Protein AF-A0A6A4D0R3-F1 (afdb_monomer_lite)

Sequence (69 aa):
MLVAHPCAKLVESKCSGYEKDKLRRIFSKCSKARLLHYFALSEGQTAVKYEATSLEDSFAWCGWHNDHG

Structure (mmCIF, N/CA/C/O backbone):
data_AF-A0A6A4D0R3-F1
#
_entry.id   AF-A0A6A4D0R3-F1
#
loop_
_atom_site.group_PDB
_atom_site.id
_atom_site.type_symbol
_atom_site.label_atom_id
_atom_site.label_alt_id
_atom_site.label_comp_id
_atom_site.label_asym_id
_atom_site.label_entity_id
_atom_site.label_seq_id
_atom_site.pdbx_PDB_ins_code
_atom_site.Cartn_x
_atom_site.Cartn_y
_atom_site.Cartn_z
_atom_site.occupancy
_atom_site.B_iso_or_equiv
_atom_site.auth_seq_id
_atom_site.auth_comp_id
_atom_site.auth_asym_id
_atom_site.auth_atom_id
_atom_site.pdbx_PDB_model_num
ATOM 1 N N . MET A 1 1 ? -10.318 -4.927 9.293 1.00 57.50 1 MET A N 1
ATOM 2 C CA . MET A 1 1 ? -10.670 -5.105 10.728 1.00 57.50 1 MET A CA 1
ATOM 3 C C . MET A 1 1 ? -9.919 -6.249 11.428 1.00 57.50 1 MET A C 1
ATOM 5 O O . MET A 1 1 ? -9.776 -6.185 12.641 1.00 57.50 1 MET A O 1
ATOM 9 N N . LEU A 1 2 ? -9.416 -7.264 10.705 1.00 69.50 2 LEU A N 1
ATOM 10 C CA . LEU A 1 2 ? -8.752 -8.442 11.297 1.00 69.50 2 LEU A CA 1
ATOM 11 C C . LEU A 1 2 ? -7.450 -8.134 12.062 1.00 69.50 2 LEU A C 1
ATOM 13 O O . LEU A 1 2 ? -7.147 -8.821 13.028 1.00 69.50 2 LEU A O 1
ATOM 17 N N . VAL A 1 3 ? -6.714 -7.084 11.680 1.00 79.19 3 VAL A N 1
ATOM 18 C CA . VAL A 1 3 ? -5.418 -6.735 12.300 1.00 79.19 3 VAL A CA 1
ATOM 19 C C . VAL A 1 3 ? -5.572 -5.802 13.510 1.00 79.19 3 VAL A C 1
ATOM 21 O O . VAL A 1 3 ? -4.823 -5.901 14.477 1.00 79.19 3 VAL A O 1
ATOM 24 N N . ALA A 1 4 ? -6.591 -4.937 13.516 1.00 82.06 4 ALA A N 1
ATOM 25 C CA . ALA A 1 4 ? -6.738 -3.898 14.538 1.00 82.06 4 ALA A CA 1
ATOM 26 C C . ALA A 1 4 ? -6.969 -4.457 15.956 1.00 82.06 4 ALA A C 1
ATOM 28 O O . ALA A 1 4 ? -6.451 -3.902 16.921 1.00 82.06 4 ALA A O 1
ATOM 29 N N . HIS A 1 5 ? -7.717 -5.558 16.093 1.00 84.06 5 HIS A N 1
ATOM 30 C CA . HIS A 1 5 ? -8.018 -6.150 17.402 1.00 84.06 5 HIS A CA 1
ATOM 31 C C . HIS A 1 5 ? -6.809 -6.866 18.046 1.00 84.06 5 HIS A C 1
ATOM 33 O O . HIS A 1 5 ? -6.519 -6.588 19.211 1.00 84.06 5 HIS A O 1
ATOM 39 N N . PRO A 1 6 ? -6.049 -7.723 17.330 1.00 87.94 6 PRO A N 1
ATOM 40 C CA . PRO A 1 6 ? -4.775 -8.240 17.834 1.00 87.94 6 PRO A CA 1
ATOM 41 C C . PRO A 1 6 ? -3.773 -7.138 18.203 1.00 87.94 6 PRO A C 1
ATOM 43 O O . PRO A 1 6 ? -3.146 -7.217 19.258 1.00 87.94 6 PRO A O 1
ATOM 46 N N . CYS A 1 7 ? -3.664 -6.081 17.387 1.00 88.69 7 CYS A N 1
ATOM 47 C CA . CYS A 1 7 ? -2.802 -4.939 17.697 1.00 88.69 7 CYS A CA 1
ATOM 48 C C . CYS A 1 7 ? -3.244 -4.212 18.973 1.00 88.69 7 CYS A C 1
ATOM 50 O O . CYS A 1 7 ? -2.401 -3.909 19.812 1.00 88.69 7 CYS A O 1
ATOM 52 N N . ALA A 1 8 ? -4.549 -3.978 19.160 1.00 89.19 8 ALA A N 1
ATOM 53 C CA . ALA A 1 8 ? -5.073 -3.370 20.383 1.00 89.19 8 ALA A CA 1
ATOM 54 C C . ALA A 1 8 ? -4.686 -4.184 21.629 1.00 89.19 8 ALA A C 1
ATOM 56 O O . ALA A 1 8 ? -4.120 -3.629 22.568 1.00 89.19 8 ALA A O 1
ATOM 57 N N . LYS A 1 9 ? -4.886 -5.509 21.595 1.00 90.94 9 LYS A N 1
ATOM 58 C CA . LYS A 1 9 ? -4.499 -6.417 22.688 1.00 90.94 9 LYS A CA 1
ATOM 59 C C . LYS A 1 9 ? -3.003 -6.389 22.991 1.00 90.94 9 LYS A C 1
ATOM 61 O O . LYS A 1 9 ? -2.611 -6.420 24.156 1.00 90.94 9 LYS A O 1
ATOM 66 N N . LEU A 1 10 ? -2.162 -6.333 21.958 1.00 92.81 10 LEU A N 1
ATOM 67 C CA . LEU A 1 10 ? -0.718 -6.239 22.150 1.00 92.81 10 LEU A CA 1
ATOM 68 C C . LEU A 1 10 ? -0.350 -4.948 22.888 1.00 92.81 10 LEU A C 1
ATOM 70 O O . LEU A 1 10 ? 0.401 -5.006 23.859 1.00 92.81 10 LEU A O 1
ATOM 74 N N . VAL A 1 11 ? -0.904 -3.806 22.476 1.00 92.12 11 VAL A N 1
ATOM 75 C CA . VAL A 1 11 ? -0.608 -2.513 23.113 1.00 92.12 11 VAL A CA 1
ATOM 76 C C . VAL A 1 11 ? -1.136 -2.470 24.549 1.00 92.12 11 VAL A C 1
ATOM 78 O O . VAL A 1 11 ? -0.395 -2.061 25.441 1.00 92.12 11 VAL A O 1
ATOM 81 N N . GLU A 1 12 ? -2.347 -2.977 24.803 1.00 92.94 12 GLU A N 1
ATOM 82 C CA . GLU A 1 12 ? -2.900 -3.139 26.160 1.00 92.94 12 GLU A CA 1
ATOM 83 C C . GLU A 1 12 ? -1.960 -3.934 27.078 1.00 92.94 12 GLU A C 1
ATOM 85 O O . GLU A 1 12 ? -1.764 -3.566 28.232 1.00 92.94 12 GLU A O 1
ATOM 90 N N . SER A 1 13 ? -1.323 -4.995 26.566 1.00 93.75 13 SER A N 1
ATOM 91 C CA . SER A 1 13 ? -0.398 -5.818 27.363 1.00 93.75 13 SER A CA 1
ATOM 92 C C . SER A 1 13 ? 0.923 -5.124 27.713 1.00 93.75 13 SER A C 1
ATOM 94 O O . SER A 1 13 ? 1.650 -5.589 28.591 1.00 93.75 13 SER A O 1
ATOM 96 N N . LYS A 1 14 ? 1.270 -4.042 27.004 1.00 95.25 14 LYS A N 1
ATOM 97 C CA . LYS A 1 14 ? 2.552 -3.336 27.146 1.00 95.25 14 LYS A CA 1
ATOM 98 C C . LYS A 1 14 ? 2.413 -1.945 27.756 1.00 95.25 14 LYS A C 1
ATOM 100 O O . LYS A 1 14 ? 3.399 -1.413 28.252 1.00 95.25 14 LYS A O 1
ATOM 105 N N . CYS A 1 15 ? 1.221 -1.355 27.724 1.00 92.94 15 CYS A N 1
ATOM 106 C CA . CYS A 1 15 ? 0.976 0.007 28.172 1.00 92.94 15 CYS A CA 1
ATOM 107 C C . CYS A 1 15 ? -0.243 0.047 29.101 1.00 92.94 15 CYS A C 1
ATOM 109 O O . CYS A 1 15 ? -1.385 0.008 28.650 1.00 92.94 15 CYS A O 1
ATOM 111 N N . SER A 1 16 ? 0.001 0.165 30.408 1.00 90.06 16 SER A N 1
ATOM 112 C CA . SER A 1 16 ? -1.042 0.173 31.445 1.00 90.06 16 SER A CA 1
ATOM 113 C C . SER A 1 16 ? -2.011 1.360 31.355 1.00 90.06 16 SER A C 1
ATOM 115 O O . SER A 1 16 ? -3.136 1.260 31.833 1.00 90.06 16 SER A O 1
ATOM 117 N N . GLY A 1 17 ? -1.601 2.468 30.728 1.00 93.25 17 GLY A N 1
ATOM 118 C CA . GLY A 1 17 ? -2.448 3.640 30.469 1.00 93.25 17 GLY A CA 1
ATOM 119 C C . GLY A 1 17 ? -3.180 3.606 29.125 1.00 93.25 17 GLY A C 1
ATOM 120 O O . GLY A 1 17 ? -3.880 4.558 28.780 1.00 93.25 17 GLY A O 1
ATOM 121 N N . TYR A 1 18 ? -3.000 2.549 28.332 1.00 91.25 18 TYR A N 1
ATOM 122 C CA . TYR A 1 18 ? -3.658 2.437 27.042 1.00 91.25 18 TYR A CA 1
ATOM 123 C C . TYR A 1 18 ? -5.127 2.057 27.219 1.00 91.25 18 TYR A C 1
ATOM 125 O O . TYR A 1 18 ? -5.474 1.053 27.837 1.00 91.25 18 TYR A O 1
ATOM 133 N N . GLU A 1 19 ? -6.008 2.874 26.651 1.00 90.06 19 GLU A N 1
ATOM 134 C CA . GLU A 1 19 ? -7.441 2.635 26.726 1.00 90.06 19 GLU A CA 1
ATOM 135 C C . GLU A 1 19 ? -7.822 1.363 25.955 1.00 90.06 19 GLU A C 1
ATOM 137 O O . GLU A 1 19 ? -7.478 1.191 24.782 1.00 90.06 19 GLU A O 1
ATOM 142 N N . LYS A 1 20 ? -8.581 0.484 26.613 1.00 89.25 20 LYS A N 1
ATOM 143 C CA . LYS A 1 20 ? -8.975 -0.811 26.062 1.00 89.25 20 LYS A CA 1
ATOM 144 C C . LYS A 1 20 ? -9.657 -0.666 24.701 1.00 89.25 20 LYS A C 1
ATOM 146 O O . LYS A 1 20 ? -10.549 0.164 24.508 1.00 89.25 20 LYS A O 1
ATOM 151 N N . ASP A 1 21 ? -9.225 -1.484 23.750 1.00 84.50 21 ASP A N 1
ATOM 152 C CA . ASP A 1 21 ? -9.781 -1.636 22.410 1.00 84.50 21 ASP A CA 1
ATOM 153 C C . ASP A 1 21 ? -9.843 -0.316 21.611 1.00 84.50 21 ASP A C 1
ATOM 155 O O . ASP A 1 21 ? -10.633 -0.147 20.677 1.00 84.50 21 ASP A O 1
ATOM 159 N N . LYS A 1 22 ? -9.004 0.660 21.987 1.00 87.38 22 LYS A N 1
ATOM 160 C CA . LYS A 1 22 ? -8.944 1.995 21.380 1.00 87.38 22 LYS A CA 1
ATOM 161 C C . LYS A 1 22 ? -8.635 1.929 19.887 1.00 87.38 22 LYS A C 1
ATOM 163 O O . LYS A 1 22 ? -9.351 2.533 19.095 1.00 87.38 22 LYS A O 1
ATOM 168 N N . LEU A 1 23 ? -7.641 1.138 19.477 1.00 83.69 23 LEU A N 1
ATOM 169 C CA . LEU A 1 23 ? -7.287 0.970 18.062 1.00 83.69 23 LEU A CA 1
ATOM 170 C C . LEU A 1 23 ? -8.460 0.443 17.229 1.00 83.69 23 LEU A C 1
ATOM 172 O O . LEU A 1 23 ? -8.718 0.978 16.157 1.00 83.69 23 LEU A O 1
ATOM 176 N N . ARG A 1 24 ? -9.216 -0.545 17.724 1.00 82.31 24 ARG A N 1
ATOM 177 C CA . ARG A 1 24 ? -10.395 -1.076 17.019 1.00 82.31 24 ARG A CA 1
ATOM 178 C C . ARG A 1 24 ? -11.506 -0.033 16.866 1.00 82.31 24 ARG A C 1
ATOM 180 O O . ARG A 1 24 ? -12.202 -0.059 15.856 1.00 82.31 24 ARG A O 1
ATOM 187 N N . ARG A 1 25 ? -11.685 0.860 17.847 1.00 83.06 25 ARG A N 1
ATOM 188 C CA . ARG A 1 25 ? -12.711 1.918 17.805 1.00 83.06 25 ARG A CA 1
ATOM 189 C C . ARG A 1 25 ? -12.342 3.085 16.892 1.00 83.06 25 ARG A C 1
ATOM 191 O O . ARG A 1 25 ? -13.235 3.654 16.277 1.00 83.06 25 ARG A O 1
ATOM 198 N N . ILE A 1 26 ? -11.058 3.435 16.822 1.00 82.69 26 ILE A N 1
ATOM 199 C CA . ILE A 1 26 ? -10.569 4.572 16.025 1.00 82.69 26 ILE A CA 1
ATOM 200 C C . ILE A 1 26 ? -10.322 4.170 14.564 1.00 82.69 26 ILE A C 1
ATOM 202 O O . ILE A 1 26 ? -10.394 5.019 13.679 1.00 82.69 26 ILE A O 1
ATOM 206 N N . PHE A 1 27 ? -10.053 2.889 14.285 1.00 77.06 27 PHE A N 1
ATOM 207 C CA . PHE A 1 27 ? -9.802 2.446 12.916 1.00 77.06 27 PHE A CA 1
ATOM 208 C C . PHE A 1 27 ? -11.003 2.720 12.004 1.00 77.06 27 PHE A C 1
ATOM 210 O O . PHE A 1 27 ? -12.150 2.417 12.344 1.00 77.06 27 PHE A O 1
ATOM 217 N N . SER A 1 28 ? -10.723 3.247 10.812 1.00 67.62 28 SER A N 1
ATOM 218 C CA . SER A 1 28 ? -11.741 3.503 9.798 1.00 67.62 28 SER A CA 1
ATOM 219 C C . SER A 1 28 ? -12.507 2.220 9.459 1.00 67.62 28 SER A C 1
ATOM 221 O O . SER A 1 28 ? -11.919 1.165 9.208 1.00 67.62 28 SER A O 1
ATOM 223 N N . LYS A 1 29 ? -13.844 2.307 9.415 1.00 71.25 29 LYS A N 1
ATOM 224 C CA . LYS A 1 29 ? -14.699 1.222 8.899 1.00 71.25 29 LYS A CA 1
ATOM 225 C C . LYS A 1 29 ? -14.572 1.062 7.380 1.00 71.25 29 LYS A C 1
ATOM 227 O O . LYS A 1 29 ? -15.032 0.065 6.831 1.00 71.25 29 LYS A O 1
ATOM 232 N N . CYS A 1 30 ? -13.960 2.034 6.703 1.00 74.12 30 CYS A N 1
ATOM 233 C CA . CYS A 1 30 ? -13.707 1.980 5.275 1.00 74.12 30 CYS A CA 1
ATOM 234 C C . CYS A 1 30 ? -12.467 1.121 5.015 1.00 74.12 30 CYS A C 1
ATOM 236 O O . CYS A 1 30 ? -11.344 1.522 5.311 1.00 74.12 30 CYS A O 1
ATOM 238 N N . SER A 1 31 ? -12.682 -0.076 4.469 1.00 75.75 31 SER A N 1
ATOM 239 C CA . SER A 1 31 ? -11.585 -0.900 3.964 1.00 75.75 31 SER A CA 1
ATOM 240 C C . SER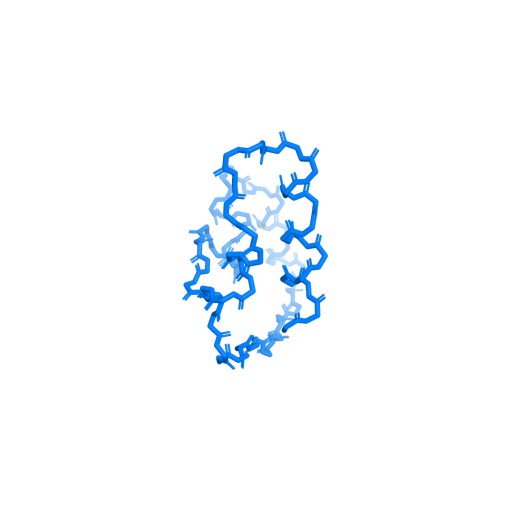 A 1 31 ? -11.204 -0.386 2.581 1.00 75.75 31 SER A C 1
ATOM 242 O O . SER A 1 31 ? -11.998 -0.478 1.648 1.00 75.75 31 SER A O 1
ATOM 244 N N . LYS A 1 32 ? -10.002 0.176 2.464 1.00 82.06 32 LYS A N 1
ATOM 245 C CA . LYS A 1 32 ? -9.429 0.631 1.196 1.00 82.06 32 LYS A CA 1
ATOM 246 C C . LYS A 1 32 ? -8.352 -0.360 0.774 1.00 82.06 32 LYS A C 1
ATOM 248 O O . LYS A 1 32 ? -7.581 -0.827 1.607 1.00 82.06 32 LYS A O 1
ATOM 253 N N . ALA A 1 33 ? -8.303 -0.671 -0.511 1.00 85.38 33 ALA A N 1
ATOM 254 C CA . ALA A 1 33 ? -7.260 -1.496 -1.099 1.00 85.38 33 ALA A CA 1
ATOM 255 C C . ALA A 1 33 ? -6.783 -0.843 -2.395 1.00 85.38 33 ALA A C 1
ATOM 257 O O . ALA A 1 33 ? -7.541 -0.132 -3.056 1.00 85.38 33 ALA A O 1
ATOM 258 N N . ARG A 1 34 ? -5.524 -1.091 -2.753 1.00 87.50 34 ARG A N 1
ATOM 259 C CA . ARG A 1 34 ? -4.948 -0.672 -4.030 1.00 87.50 34 ARG A CA 1
ATOM 260 C C . ARG A 1 34 ? -4.765 -1.915 -4.889 1.00 87.50 34 ARG A C 1
ATOM 262 O O . ARG A 1 34 ? -4.033 -2.820 -4.499 1.00 87.50 34 ARG A O 1
ATOM 269 N N . LEU A 1 35 ? -5.421 -1.954 -6.045 1.00 92.12 35 LEU A N 1
ATOM 270 C CA . LEU A 1 35 ? -5.074 -2.901 -7.097 1.00 92.12 35 LEU A CA 1
ATOM 271 C C . LEU A 1 35 ? -3.946 -2.275 -7.914 1.00 92.12 35 LEU A C 1
ATOM 273 O O . LEU A 1 35 ? -4.131 -1.217 -8.511 1.00 92.12 35 LEU A O 1
ATOM 277 N N . LEU A 1 36 ? -2.772 -2.897 -7.890 1.00 90.25 36 LEU A N 1
ATOM 278 C CA . LEU A 1 36 ? -1.571 -2.380 -8.536 1.00 90.25 36 LEU A CA 1
ATOM 279 C C . LEU A 1 36 ? -1.053 -3.411 -9.535 1.00 90.25 36 LEU A C 1
ATOM 281 O O . LEU A 1 36 ? -0.932 -4.589 -9.208 1.00 90.25 36 LEU A O 1
ATOM 285 N N . HIS A 1 37 ? -0.724 -2.946 -10.737 1.00 90.00 37 HIS A N 1
ATOM 286 C CA . HIS A 1 37 ? 0.027 -3.705 -11.727 1.00 90.00 37 HIS A CA 1
ATOM 287 C C . HIS A 1 37 ? 1.185 -2.836 -12.207 1.00 90.00 37 HIS A C 1
ATOM 289 O O . HIS A 1 37 ? 0.970 -1.796 -12.828 1.00 90.00 37 HIS A O 1
ATOM 295 N N . TYR A 1 38 ? 2.407 -3.248 -11.885 1.00 86.50 38 TYR A N 1
ATOM 296 C CA . TYR A 1 38 ? 3.615 -2.593 -12.369 1.00 86.50 38 TYR A CA 1
ATOM 297 C C . TYR A 1 38 ? 4.106 -3.332 -13.612 1.00 86.50 38 TYR A C 1
ATOM 299 O O . TYR A 1 38 ? 4.286 -4.549 -13.577 1.00 86.50 38 TYR A O 1
ATOM 307 N N . PHE A 1 39 ? 4.308 -2.598 -14.705 1.00 87.06 39 PHE A N 1
ATOM 308 C CA . PHE A 1 39 ? 4.828 -3.167 -15.944 1.00 87.06 39 PHE A CA 1
ATOM 309 C C . PHE A 1 39 ? 6.303 -3.537 -15.802 1.00 87.06 39 PHE A C 1
ATOM 311 O O . PHE A 1 39 ? 7.073 -2.836 -15.140 1.00 87.06 39 PHE A O 1
ATOM 318 N N . ALA A 1 40 ? 6.693 -4.627 -16.462 1.00 87.19 40 ALA A N 1
ATOM 319 C CA . ALA A 1 40 ? 8.092 -5.005 -16.570 1.00 87.19 40 ALA A CA 1
ATOM 320 C C . ALA A 1 40 ? 8.875 -3.935 -17.341 1.00 87.19 40 ALA A C 1
ATOM 322 O O . ALA A 1 40 ? 8.373 -3.334 -18.294 1.00 87.19 40 ALA A O 1
ATOM 323 N N . LEU A 1 41 ? 10.117 -3.714 -16.925 1.00 87.19 41 LEU A N 1
ATOM 324 C CA . LEU A 1 41 ? 11.037 -2.853 -17.649 1.00 87.19 41 LEU A CA 1
ATOM 325 C C . LEU A 1 41 ? 11.736 -3.617 -18.765 1.00 87.19 41 LEU A C 1
ATOM 327 O O . LEU A 1 41 ? 11.992 -4.814 -18.648 1.00 87.19 41 LEU A O 1
ATOM 331 N N . SER A 1 42 ? 12.107 -2.895 -19.819 1.00 90.31 42 SER A N 1
ATOM 332 C CA . SER A 1 42 ? 13.086 -3.400 -20.782 1.00 90.31 42 SER A CA 1
ATOM 333 C C . SER A 1 42 ? 14.479 -3.513 -20.149 1.00 90.31 42 SER A C 1
ATOM 335 O O . SER A 1 42 ? 14.778 -2.876 -19.131 1.00 90.31 42 SER A O 1
ATOM 337 N N . GLU A 1 43 ? 15.361 -4.290 -20.777 1.00 89.56 43 GLU A N 1
ATOM 338 C CA . GLU A 1 43 ? 16.748 -4.458 -20.324 1.00 89.56 43 GLU A CA 1
ATOM 339 C C . GLU A 1 43 ? 17.493 -3.115 -20.246 1.00 89.56 43 GLU A C 1
ATOM 3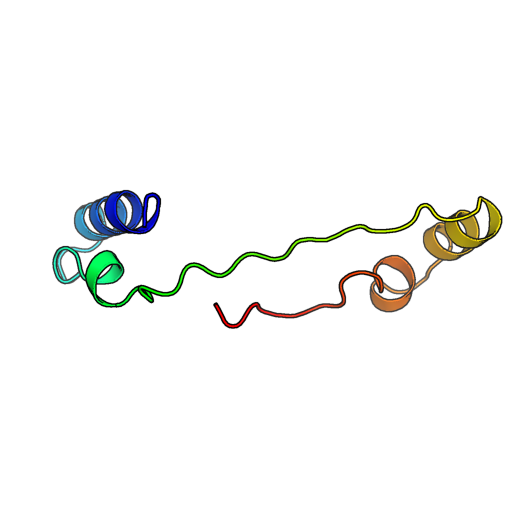41 O O . GLU A 1 43 ? 18.143 -2.828 -19.244 1.00 89.56 43 GLU A O 1
ATOM 346 N N . GLY A 1 44 ? 17.313 -2.235 -21.240 1.00 88.50 44 GLY A N 1
ATOM 347 C CA . GLY A 1 44 ? 17.928 -0.903 -21.245 1.00 88.50 44 GLY A CA 1
ATOM 348 C C . GLY A 1 44 ? 17.452 -0.008 -20.095 1.00 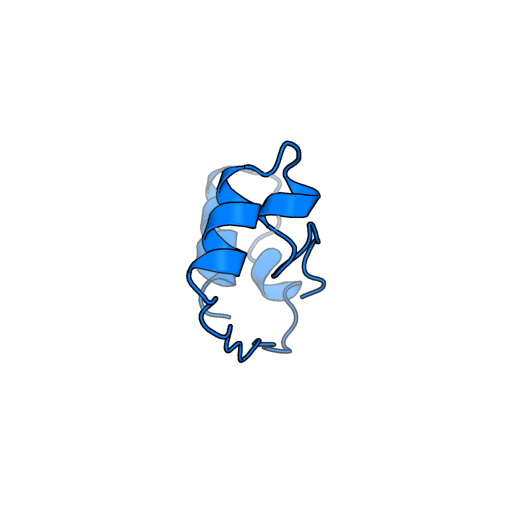88.50 44 GLY A C 1
ATOM 349 O O . GLY A 1 44 ? 18.257 0.657 -19.451 1.00 88.50 44 GLY A O 1
ATOM 350 N N . GLN A 1 45 ? 16.155 -0.029 -19.774 1.00 86.50 45 GLN A N 1
ATOM 351 C CA . GLN A 1 45 ? 15.605 0.730 -18.638 1.00 86.50 45 GLN A CA 1
ATOM 352 C C . GLN A 1 45 ? 16.053 0.166 -17.286 1.00 86.50 45 GLN A C 1
ATOM 354 O O . GLN A 1 45 ? 16.188 0.904 -16.311 1.00 86.50 45 GLN A O 1
ATOM 359 N N . THR A 1 46 ? 16.276 -1.145 -17.232 1.00 86.06 46 THR A N 1
ATOM 360 C CA . THR A 1 46 ? 16.787 -1.831 -16.048 1.00 86.06 46 THR A CA 1
ATOM 361 C C . THR A 1 46 ? 18.246 -1.454 -15.792 1.00 86.06 46 THR A C 1
ATOM 363 O O . THR A 1 46 ? 18.589 -1.100 -14.667 1.00 86.06 46 THR A O 1
ATOM 366 N N . ALA A 1 47 ? 19.083 -1.427 -16.834 1.00 88.25 47 ALA A N 1
ATOM 367 C CA . ALA A 1 47 ? 20.477 -0.994 -16.736 1.00 88.25 47 ALA A CA 1
ATOM 368 C C . ALA A 1 47 ? 20.604 0.451 -16.222 1.00 88.25 47 ALA A C 1
ATOM 370 O O . ALA A 1 47 ? 21.367 0.707 -15.296 1.00 88.25 47 ALA A O 1
ATOM 371 N N . VAL A 1 48 ? 19.781 1.376 -16.735 1.00 85.56 48 VAL A N 1
ATOM 372 C CA . VAL A 1 48 ? 19.751 2.778 -16.267 1.00 85.56 48 VAL A CA 1
ATOM 373 C C . VAL A 1 48 ? 19.430 2.881 -14.771 1.00 85.56 48 VAL A C 1
ATOM 375 O O . VAL A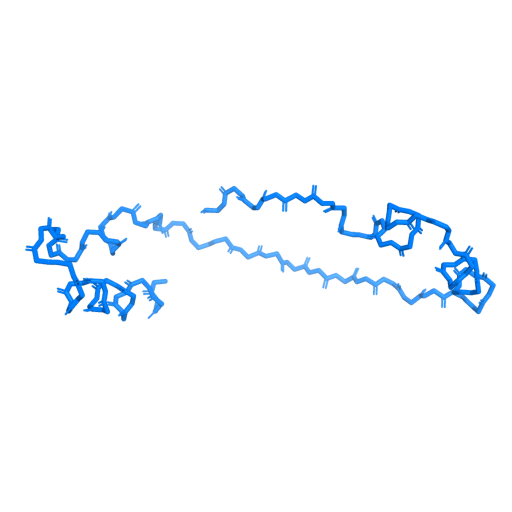 1 48 ? 19.983 3.729 -14.079 1.00 85.56 48 VAL A O 1
ATOM 378 N N . LYS A 1 49 ? 18.566 2.005 -14.246 1.00 83.81 49 LYS A N 1
ATOM 379 C CA . LYS A 1 49 ? 18.222 1.981 -12.816 1.00 83.81 49 LYS A CA 1
ATOM 380 C C . LYS A 1 49 ? 19.301 1.381 -11.927 1.00 83.81 49 LYS A C 1
ATOM 382 O O . LYS A 1 49 ? 19.378 1.762 -10.761 1.00 83.81 49 LYS A O 1
ATOM 387 N N . TYR A 1 50 ? 20.096 0.447 -12.447 1.00 84.94 50 TYR A N 1
ATOM 388 C CA . TYR A 1 50 ? 21.235 -0.117 -11.720 1.00 84.94 50 TYR A CA 1
ATOM 389 C C . TYR A 1 50 ? 22.401 0.870 -11.613 1.00 84.94 50 TYR A C 1
ATOM 391 O O . TYR A 1 50 ? 23.081 0.884 -10.593 1.00 84.94 50 TYR A O 1
ATOM 399 N N . GLU A 1 51 ? 22.575 1.729 -12.617 1.00 90.25 51 GLU A N 1
ATOM 400 C CA . GLU A 1 51 ? 23.579 2.804 -12.633 1.00 90.25 51 GLU A CA 1
ATOM 401 C C . GLU A 1 51 ? 23.088 4.100 -11.956 1.00 90.25 51 GLU A C 1
ATOM 403 O O . GLU A 1 51 ? 23.776 5.121 -11.963 1.00 90.25 51 GLU A O 1
ATOM 408 N N . AL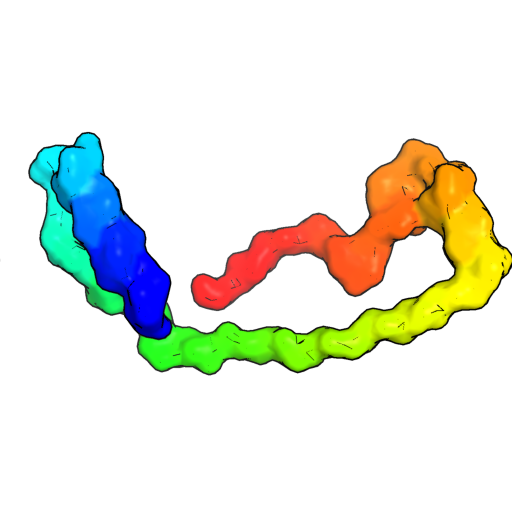A A 1 52 ? 21.881 4.093 -11.381 1.00 86.38 52 ALA A N 1
ATOM 409 C CA . ALA A 1 52 ? 21.308 5.264 -10.734 1.00 86.38 52 ALA A CA 1
ATOM 410 C C . ALA A 1 52 ? 22.135 5.678 -9.506 1.00 86.38 52 ALA A C 1
ATOM 412 O O . ALA A 1 52 ? 22.353 4.895 -8.582 1.00 86.38 52 ALA A O 1
ATOM 413 N N . THR A 1 53 ? 22.547 6.946 -9.463 1.00 88.69 53 THR A N 1
ATOM 414 C CA . THR A 1 53 ? 23.331 7.515 -8.354 1.00 88.69 53 THR A CA 1
ATOM 415 C C . THR A 1 53 ? 22.466 8.007 -7.191 1.00 88.69 53 THR A C 1
ATOM 417 O O . THR A 1 53 ? 23.000 8.412 -6.160 1.00 88.69 53 THR A O 1
ATOM 420 N N . SER A 1 54 ? 21.140 8.000 -7.354 1.00 83.81 54 SER A N 1
ATOM 421 C CA . SER A 1 54 ? 20.168 8.408 -6.340 1.00 83.81 54 SER A CA 1
ATOM 422 C C . SER A 1 54 ? 19.061 7.361 -6.175 1.00 83.81 54 SER A C 1
ATOM 424 O O . SER A 1 54 ? 18.744 6.588 -7.086 1.00 83.81 54 SER A O 1
ATOM 426 N N . LEU A 1 55 ? 18.458 7.335 -4.985 1.00 76.69 55 LEU A N 1
ATOM 427 C CA . LEU A 1 55 ? 17.310 6.474 -4.695 1.00 76.69 55 LEU A CA 1
ATOM 428 C C . LEU A 1 55 ? 16.070 6.915 -5.479 1.00 76.69 55 LEU A C 1
ATOM 430 O O . LEU A 1 55 ? 15.282 6.056 -5.884 1.00 76.69 55 LEU A O 1
ATOM 434 N N . GLU A 1 56 ? 15.908 8.221 -5.714 1.00 78.88 56 GLU A N 1
ATOM 435 C CA . GLU A 1 56 ? 14.811 8.753 -6.521 1.00 78.88 56 GLU A CA 1
ATOM 436 C C . GLU A 1 56 ? 14.856 8.209 -7.955 1.00 78.88 56 GLU A C 1
ATOM 438 O O . GLU A 1 56 ? 13.833 7.753 -8.472 1.00 78.88 56 GLU A O 1
ATOM 443 N N . ASP A 1 57 ? 16.044 8.158 -8.559 1.00 75.31 57 ASP A N 1
ATOM 444 C CA . ASP A 1 57 ? 16.237 7.677 -9.931 1.00 75.31 57 ASP A CA 1
ATOM 445 C C . ASP A 1 57 ? 16.110 6.144 -10.033 1.00 75.31 57 ASP A C 1
ATOM 447 O O . ASP A 1 57 ? 15.637 5.601 -11.039 1.00 75.31 57 ASP A O 1
ATOM 451 N N . SER A 1 58 ? 16.451 5.424 -8.958 1.00 73.88 58 SER A N 1
ATOM 452 C CA . SER A 1 58 ? 16.361 3.962 -8.905 1.00 73.88 58 SER A CA 1
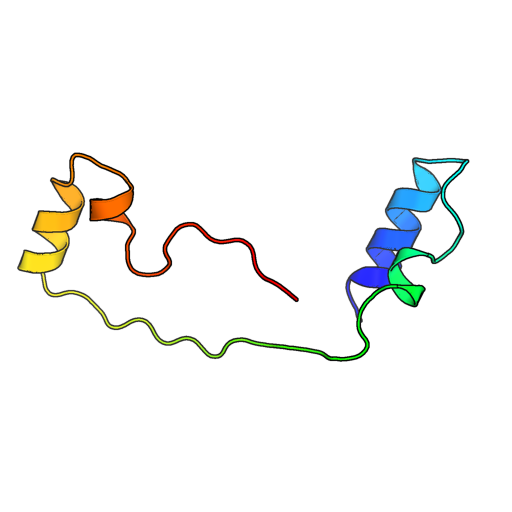ATOM 453 C C . SER A 1 58 ? 14.925 3.456 -8.657 1.00 73.88 58 SER A C 1
ATOM 455 O O . SER A 1 58 ? 14.472 2.529 -9.340 1.00 73.88 58 SER A O 1
ATOM 457 N N . PHE A 1 59 ? 14.140 4.098 -7.775 1.00 66.19 59 PHE A N 1
ATOM 458 C CA . PHE A 1 59 ? 12.862 3.564 -7.253 1.00 66.19 59 PHE A CA 1
ATOM 459 C C . PHE A 1 59 ? 11.599 4.404 -7.544 1.00 66.19 59 PHE A C 1
ATOM 461 O O . PHE A 1 59 ? 10.575 4.241 -6.880 1.00 66.19 59 PHE A O 1
ATOM 468 N N . ALA A 1 60 ? 11.596 5.238 -8.587 1.00 69.19 60 ALA A N 1
ATOM 469 C CA . ALA A 1 60 ? 10.476 6.140 -8.913 1.00 69.19 60 ALA A CA 1
ATOM 470 C C . ALA A 1 60 ? 9.076 5.506 -9.147 1.00 69.19 60 ALA A C 1
ATOM 472 O O . ALA A 1 60 ? 8.095 6.236 -9.264 1.00 69.19 60 ALA A O 1
ATOM 473 N N . TRP A 1 61 ? 8.926 4.176 -9.234 1.00 74.38 61 TRP A N 1
ATOM 474 C CA . TRP A 1 61 ? 7.625 3.540 -9.532 1.00 74.38 61 TRP A CA 1
ATOM 475 C C . TRP A 1 61 ? 6.581 3.729 -8.426 1.00 74.38 61 TRP A C 1
ATOM 477 O O . TRP A 1 61 ? 5.378 3.749 -8.673 1.00 74.38 61 TRP A O 1
ATOM 487 N N . CYS A 1 62 ? 7.066 3.836 -7.198 1.00 75.62 62 CYS A N 1
ATOM 488 C CA . CYS A 1 62 ? 6.307 4.071 -5.988 1.00 75.62 62 CYS A CA 1
ATOM 489 C C . CYS A 1 62 ? 7.180 5.029 -5.181 1.00 75.62 62 CYS A C 1
ATOM 491 O O . CYS A 1 62 ? 7.945 4.601 -4.320 1.00 75.62 62 CYS A O 1
ATOM 493 N N . GLY A 1 63 ? 7.145 6.315 -5.548 1.00 77.75 63 GLY A N 1
ATOM 494 C CA . GLY A 1 63 ? 7.937 7.348 -4.879 1.00 77.75 63 GLY A CA 1
ATOM 495 C C . GLY A 1 63 ? 7.722 7.349 -3.363 1.00 77.75 63 GLY A C 1
ATOM 496 O O . GLY A 1 63 ? 6.781 6.739 -2.854 1.00 77.75 63 GLY A O 1
ATOM 497 N N . TRP A 1 64 ? 8.584 8.034 -2.618 1.00 80.69 64 TRP A N 1
ATOM 498 C CA . TRP A 1 64 ? 8.504 8.031 -1.159 1.00 80.69 64 TRP A CA 1
ATOM 499 C C . TRP A 1 64 ? 7.236 8.753 -0.683 1.00 80.69 64 TRP A C 1
ATOM 501 O O . TRP A 1 64 ? 7.108 9.968 -0.818 1.00 80.69 64 TRP A O 1
ATOM 511 N N . HIS A 1 65 ? 6.276 8.001 -0.143 1.00 84.75 65 HIS A N 1
ATOM 512 C CA . HIS A 1 65 ? 5.035 8.551 0.397 1.00 84.75 65 HIS A CA 1
ATOM 513 C C . HIS A 1 65 ? 4.561 7.763 1.617 1.00 84.75 65 HIS A C 1
ATOM 515 O O . HIS A 1 65 ? 4.915 6.601 1.803 1.00 84.75 65 HIS A O 1
ATOM 521 N N . ASN A 1 66 ? 3.740 8.418 2.437 1.00 87.62 66 ASN A N 1
ATOM 522 C CA . ASN A 1 66 ? 2.938 7.758 3.458 1.00 87.62 66 ASN A CA 1
ATOM 523 C C . ASN A 1 66 ? 1.534 7.522 2.898 1.00 87.62 66 ASN A C 1
ATOM 525 O O . ASN A 1 66 ? 0.979 8.399 2.235 1.00 87.62 66 ASN A O 1
ATOM 529 N N . ASP A 1 67 ? 0.946 6.367 3.192 1.00 86.38 67 ASP A N 1
ATOM 530 C CA . ASP A 1 67 ? -0.463 6.128 2.893 1.00 86.38 67 ASP A CA 1
ATOM 531 C C . ASP A 1 67 ? -1.368 6.972 3.814 1.00 86.38 67 ASP A C 1
ATOM 533 O O . ASP A 1 67 ? -1.023 7.292 4.952 1.00 86.38 67 ASP A O 1
ATOM 537 N N . HIS A 1 68 ? -2.565 7.308 3.329 1.00 82.81 68 HIS A N 1
ATOM 538 C CA . HIS A 1 68 ? -3.557 8.130 4.045 1.00 82.81 68 HIS A CA 1
ATOM 539 C C . HIS A 1 68 ? -4.769 7.310 4.537 1.00 82.81 68 HIS A C 1
ATOM 541 O O . HIS A 1 68 ? -5.891 7.821 4.618 1.00 82.81 68 HIS A O 1
ATOM 547 N N . GLY A 1 69 ? -4.560 6.005 4.737 1.00 72.06 69 GLY A N 1
ATOM 548 C CA . GLY A 1 69 ? -5.594 4.995 4.993 1.00 72.06 69 GLY A CA 1
ATOM 549 C C . GLY A 1 69 ? -6.131 4.984 6.411 1.00 72.06 69 GLY A C 1
ATOM 550 O O . GLY A 1 69 ? -5.308 4.831 7.335 1.00 72.06 69 GLY A O 1
#

Organism: NCBI:txid129364

Foldseek 3Di:
DVVQQVVQVVVVVVDVPRDHSVSVVPDDPDDDDDDDDDDDDDPVLQVQLVPDPDPCSNPVPDPDDDDPD

Radius of gyration: 19.79 Å; chains: 1; bounding box: 38×17×53 Å

pLDDT: mean 83.8, std 7.64, range [57.5, 95.25]

Secondary structure (DSSP, 8-state):
-TTHHHHHHHHHHH-TTSPTTHHHHHS-S--------PPPPPHHHHHHHHS-SSHHHHHGGG-S-----